Protein AF-A0A399T113-F1 (afdb_monomer)

Solvent-accessible surface area (backbone atoms only — not comparable to full-atom values): 7315 Å² total; per-residue (Å²): 137,87,85,80,87,68,76,65,66,60,56,54,55,59,52,56,54,55,53,51,52,53,52,52,53,50,51,52,51,51,55,52,51,53,55,57,65,68,67,67,71,67,80,81,78,79,70,79,93,58,89,72,72,74,49,76,44,76,41,69,42,23,48,83,44,9,24,76,74,97,53,60,67,34,86,90,54,90,61,58,30,55,40,25,66,64,7,63,61,56,50,52,31,59,77,72,64,32,49,74,47,81,64,29,21,46,82,49,54,84,72,35,76,85,54,77,74,92,106

Organism: NCBI:txid2301718

Sequence (119 aa):
MPRHPASRTSRRLASATRSRVRGAALAAAVTGLLLVATGCTSPEVVLPTGPAAPLRVVSLGDSYSTGTGPAEPLPGDPGVCGRTVASSVRVAAAAVGAELVDAACDGATTADLAAPVER

Radius of gyration: 32.55 Å; Cα contacts (8 Å, |Δi|>4): 117; chains: 1; bounding box: 47×78×77 Å

Mean predicted aligned error: 15.85 Å

Secondary structure (DSSP, 8-state):
-PPP-TTTHHHHHHHHHHHHHHHHHHHHHHHHHHHHHHHT--------SS-PPPPEEEE--SHHHH--SSPPBPTT--STT--BTT-HHHHHHHHTT-EEEE---TT--GGGGTS----

Foldseek 3Di:
DDDDPPPPVVVVVVVVVVVVVVVVVVVVVVVVVVVVVVPPPDPPPPDDPDDDDAAADEQEEAPLQLADDPAAADPPPPCQFNRHCHGPSNVVCVVRVHHYDYLHGHPDDPVCVVPPDRD

Structure (mmCIF, N/CA/C/O backbone):
data_AF-A0A399T113-F1
#
_entry.id   AF-A0A399T113-F1
#
loop_
_atom_site.group_PDB
_atom_site.id
_atom_site.type_symbol
_atom_site.label_atom_id
_atom_site.label_alt_id
_atom_site.label_comp_id
_atom_site.label_asym_id
_atom_site.label_entity_id
_atom_site.label_seq_id
_atom_site.pdbx_PDB_ins_code
_atom_site.Cartn_x
_atom_site.Cartn_y
_atom_site.Cartn_z
_atom_site.occupancy
_atom_site.B_iso_or_equiv
_atom_site.auth_seq_id
_atom_site.auth_comp_id
_atom_site.auth_asym_id
_atom_site.auth_atom_id
_atom_site.pdbx_PDB_model_num
ATOM 1 N N . MET A 1 1 ? -28.001 67.381 61.638 1.00 44.91 1 MET A N 1
ATOM 2 C CA . MET A 1 1 ? -27.777 65.958 61.287 1.00 44.91 1 MET A CA 1
ATOM 3 C C . MET A 1 1 ? -28.329 65.704 59.881 1.00 44.91 1 MET A C 1
ATOM 5 O O . MET A 1 1 ? -29.548 65.675 59.740 1.00 44.91 1 MET A O 1
ATOM 9 N N . PRO A 1 2 ? -27.491 65.617 58.832 1.00 48.62 2 PRO A N 1
ATOM 10 C CA . PRO A 1 2 ? -27.948 65.436 57.453 1.00 48.62 2 PRO A CA 1
ATOM 11 C C . PRO A 1 2 ? -28.141 63.944 57.120 1.00 48.62 2 PRO A C 1
ATOM 13 O O . PRO A 1 2 ? -27.346 63.103 57.532 1.00 48.62 2 PRO A O 1
ATOM 16 N N . ARG A 1 3 ? -29.194 63.593 56.369 1.00 53.16 3 ARG A N 1
ATOM 17 C CA . ARG A 1 3 ? -29.416 62.228 55.853 1.00 53.16 3 ARG A CA 1
ATOM 18 C C . ARG A 1 3 ? -28.860 62.121 54.429 1.00 53.16 3 ARG A C 1
ATOM 20 O O . ARG A 1 3 ? -29.345 62.797 53.527 1.00 53.16 3 ARG A O 1
ATOM 27 N N . HIS A 1 4 ? -27.852 61.270 54.229 1.00 53.25 4 HIS A N 1
ATOM 28 C CA . HIS A 1 4 ? -27.225 61.026 52.926 1.00 53.25 4 HIS A CA 1
ATOM 29 C C . HIS A 1 4 ? -28.112 60.183 51.975 1.00 53.25 4 HIS A C 1
ATOM 31 O O . HIS A 1 4 ? -28.604 59.127 52.379 1.00 53.25 4 HIS A O 1
ATOM 37 N N . PRO A 1 5 ? -28.247 60.558 50.683 1.00 54.56 5 PRO A N 1
ATOM 38 C CA . PRO A 1 5 ? -29.050 59.850 49.676 1.00 54.56 5 PRO A CA 1
ATOM 39 C C . PRO A 1 5 ? -28.294 58.719 48.937 1.00 54.56 5 PRO A C 1
ATOM 41 O O . PRO A 1 5 ? -28.578 58.425 47.778 1.00 54.56 5 PRO A O 1
ATOM 44 N N . ALA A 1 6 ? -27.329 58.049 49.574 1.00 53.91 6 ALA A N 1
ATOM 45 C CA . ALA A 1 6 ? -26.420 57.115 48.888 1.00 53.91 6 ALA A CA 1
ATOM 46 C C . ALA A 1 6 ? -26.991 55.695 48.635 1.00 53.91 6 ALA A C 1
ATOM 48 O O . ALA A 1 6 ? -26.388 54.891 47.924 1.00 53.91 6 ALA A O 1
ATOM 49 N N . SER A 1 7 ? -28.157 55.344 49.191 1.00 56.12 7 SER A N 1
ATOM 50 C CA . SER A 1 7 ? -28.589 53.934 49.292 1.00 56.12 7 SER A CA 1
ATOM 51 C C . SER A 1 7 ? -29.351 53.365 48.081 1.00 56.12 7 SER A C 1
ATOM 53 O O . SER A 1 7 ? -29.592 52.153 48.026 1.00 56.12 7 SER A O 1
ATOM 55 N N . ARG A 1 8 ? -29.751 54.200 47.109 1.00 55.12 8 ARG A N 1
ATOM 56 C CA . ARG A 1 8 ? -30.550 53.770 45.937 1.00 55.12 8 ARG A CA 1
ATOM 57 C C . ARG A 1 8 ? -29.704 53.406 44.713 1.00 55.12 8 ARG A C 1
ATOM 59 O O . ARG A 1 8 ? -30.078 52.494 43.979 1.00 55.12 8 ARG A O 1
ATOM 66 N N . THR A 1 9 ? -28.556 54.050 44.518 1.00 54.06 9 THR A N 1
ATOM 67 C CA . THR A 1 9 ? -27.676 53.827 43.354 1.00 54.06 9 THR A CA 1
ATOM 68 C C . THR A 1 9 ? -26.923 52.495 43.455 1.00 54.06 9 THR A C 1
ATOM 70 O O . THR A 1 9 ? -26.832 51.753 42.480 1.00 54.06 9 THR A O 1
ATOM 73 N N . SER A 1 10 ? -26.499 52.129 44.670 1.00 55.34 10 SER A N 1
ATOM 74 C CA . SER A 1 10 ? -25.808 50.864 44.972 1.00 55.34 10 SER A CA 1
ATOM 75 C C . SER A 1 10 ? -26.646 49.618 44.630 1.00 55.34 10 SER A C 1
ATOM 77 O O . SER A 1 10 ? -26.139 48.660 44.045 1.00 55.34 10 SER A O 1
ATOM 79 N N . ARG A 1 11 ? -27.959 49.642 44.904 1.00 54.19 11 ARG A N 1
ATOM 80 C CA . ARG A 1 11 ? -28.843 48.486 44.654 1.00 54.19 11 ARG A CA 1
ATOM 81 C C . ARG A 1 11 ? -29.088 48.224 43.167 1.00 54.19 11 ARG A C 1
ATOM 83 O O . ARG A 1 11 ? -29.227 47.069 42.772 1.00 54.19 11 ARG A O 1
ATOM 90 N N . ARG A 1 12 ? -29.115 49.273 42.335 1.00 54.22 12 ARG A N 1
ATOM 91 C CA . ARG A 1 12 ? -29.344 49.142 40.884 1.00 54.22 12 ARG A CA 1
ATOM 92 C C . ARG A 1 12 ? -28.160 48.478 40.183 1.00 54.22 12 ARG A C 1
ATOM 94 O O . ARG A 1 12 ? -28.371 47.563 39.390 1.00 54.22 12 ARG A O 1
ATOM 101 N N . LEU A 1 13 ? -26.935 48.855 40.542 1.00 54.28 13 LEU A N 1
ATOM 102 C CA . LEU A 1 13 ? -25.717 48.268 39.977 1.00 54.28 13 LEU A CA 1
ATOM 103 C C . LEU A 1 13 ? -25.593 46.777 40.323 1.00 54.28 13 LEU A C 1
ATOM 105 O O . LEU A 1 13 ? -25.395 45.964 39.427 1.00 54.28 13 LEU A O 1
ATOM 109 N N . ALA A 1 14 ? -25.840 46.392 41.580 1.00 53.97 14 ALA A N 1
ATOM 110 C CA . ALA A 1 14 ? -25.798 44.987 42.001 1.00 53.97 14 ALA A CA 1
ATOM 111 C C . ALA A 1 14 ? -26.842 44.097 41.291 1.00 53.97 14 ALA A C 1
ATOM 113 O O . ALA A 1 14 ? -26.591 42.914 41.046 1.00 53.97 14 ALA A O 1
ATOM 114 N N . SER A 1 15 ? -28.009 44.654 40.939 1.00 54.12 15 SER A N 1
ATOM 115 C CA . SER A 1 15 ? -29.060 43.933 40.203 1.00 54.12 15 SER A CA 1
ATOM 116 C C . SER A 1 15 ? -28.703 43.694 38.730 1.00 54.12 15 SER A C 1
ATOM 118 O O . SER A 1 15 ? -28.931 42.600 38.209 1.00 54.12 15 SER A O 1
ATOM 120 N N . ALA A 1 16 ? -28.061 44.672 38.082 1.00 54.75 16 ALA A N 1
ATOM 121 C CA . ALA A 1 16 ? -27.647 44.579 36.685 1.00 54.75 16 ALA A CA 1
ATOM 122 C C . ALA A 1 16 ? -26.536 43.536 36.488 1.00 54.75 16 ALA A C 1
ATOM 124 O O . ALA A 1 16 ? -26.568 42.769 35.526 1.00 54.75 16 ALA A O 1
ATOM 125 N N . THR A 1 17 ? -25.592 43.440 37.428 1.00 57.62 17 THR A N 1
ATOM 126 C CA . THR A 1 17 ? -24.501 42.455 37.373 1.00 57.62 17 THR A CA 1
ATOM 127 C C . THR A 1 17 ? -25.017 41.025 37.546 1.00 57.62 17 THR A C 1
ATOM 129 O O . THR A 1 17 ? -24.629 40.138 36.790 1.00 57.62 17 THR A O 1
ATOM 132 N N . ARG A 1 18 ? -25.965 40.791 38.468 1.00 58.44 18 ARG A N 1
ATOM 133 C CA . ARG A 1 18 ? -26.591 39.464 38.655 1.00 58.44 18 ARG A CA 1
ATOM 134 C C . ARG A 1 18 ? -27.390 39.011 37.432 1.00 58.44 18 ARG A C 1
ATOM 136 O O . ARG A 1 18 ? -27.379 37.826 37.112 1.00 58.44 18 ARG A O 1
ATOM 143 N N . SER A 1 19 ? -28.051 39.937 36.736 1.00 60.28 19 SER A N 1
ATOM 144 C CA . SER A 1 19 ? -28.794 39.635 35.505 1.00 60.28 19 SER A CA 1
ATOM 145 C C . SER A 1 19 ? -27.873 39.225 34.352 1.00 60.28 19 SER A C 1
ATOM 147 O O . SER A 1 19 ? -28.196 38.300 33.612 1.00 60.28 19 SER A O 1
ATOM 149 N N . ARG A 1 20 ? -26.709 39.875 34.218 1.00 61.34 20 ARG A N 1
ATOM 150 C CA . ARG A 1 20 ? -25.715 39.557 33.177 1.00 61.34 20 ARG A CA 1
ATOM 151 C C . ARG A 1 20 ? -25.044 38.202 33.407 1.00 61.34 20 ARG A C 1
ATOM 153 O O . ARG A 1 20 ? -24.879 37.444 32.459 1.00 61.34 20 ARG A O 1
ATOM 160 N N . VAL A 1 21 ? -24.735 37.864 34.662 1.00 63.06 21 VAL A N 1
ATOM 161 C CA . VAL A 1 21 ? -24.149 36.560 35.029 1.00 63.06 21 VAL A CA 1
ATOM 162 C C . VAL A 1 21 ? -25.132 35.411 34.779 1.00 63.06 21 VAL A C 1
ATOM 164 O O . VAL A 1 21 ? -24.738 34.373 34.257 1.00 63.06 21 VAL A O 1
ATOM 167 N N . ARG A 1 22 ? -26.425 35.603 35.075 1.00 66.62 22 ARG A N 1
ATOM 168 C CA . ARG A 1 22 ? -27.470 34.606 34.772 1.00 66.62 22 ARG A CA 1
ATOM 169 C C . ARG A 1 22 ? -27.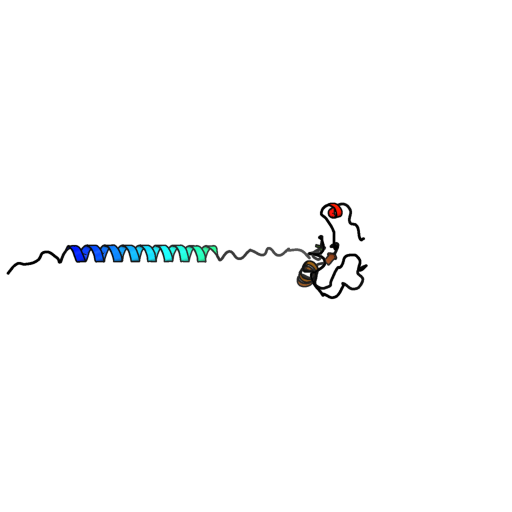669 34.402 33.268 1.00 66.62 22 ARG A C 1
ATOM 171 O O . ARG A 1 22 ? -27.821 33.265 32.838 1.00 66.62 22 ARG A O 1
ATOM 178 N N . GLY A 1 23 ? -27.624 35.479 32.480 1.00 63.44 23 GLY A N 1
ATOM 179 C CA . GLY A 1 23 ? -27.697 35.400 31.018 1.00 63.44 23 GLY A CA 1
ATOM 180 C C . GLY A 1 23 ? -26.505 34.659 30.405 1.00 63.44 23 GLY A C 1
ATOM 181 O O . GLY A 1 23 ? -26.696 33.791 29.560 1.00 63.44 23 GLY A O 1
ATOM 182 N N . ALA A 1 24 ? -25.289 34.935 30.885 1.00 70.19 24 ALA A N 1
ATOM 183 C CA . ALA A 1 24 ? -24.081 34.242 30.437 1.00 70.19 24 ALA A CA 1
ATOM 184 C C . ALA A 1 24 ? -24.084 32.748 30.810 1.00 70.19 24 ALA A C 1
ATOM 186 O O . ALA A 1 24 ? -23.712 31.913 29.991 1.00 70.19 24 ALA A O 1
ATOM 187 N N . ALA A 1 25 ? -24.556 32.401 32.013 1.00 72.06 25 ALA A N 1
ATOM 188 C CA . ALA A 1 25 ? -24.673 31.009 32.448 1.00 72.06 25 ALA A CA 1
ATOM 189 C C . ALA A 1 25 ? -25.696 30.215 31.615 1.00 72.06 25 ALA A C 1
ATOM 191 O O . ALA A 1 25 ? -25.433 29.073 31.247 1.00 72.06 25 ALA A O 1
ATOM 192 N N . LEU A 1 26 ? -26.836 30.827 31.274 1.00 77.06 26 LEU A N 1
ATOM 193 C CA . LEU A 1 26 ? -27.839 30.212 30.397 1.00 77.06 26 LEU A CA 1
ATOM 194 C C . LEU A 1 26 ? -27.310 30.025 28.972 1.00 77.06 26 LEU A C 1
ATOM 196 O O . LEU A 1 26 ? -27.480 28.952 28.403 1.00 77.06 26 LEU A O 1
ATOM 200 N N . ALA A 1 27 ? -26.625 31.028 28.417 1.00 75.75 27 ALA A N 1
ATOM 201 C CA . ALA A 1 27 ? -26.009 30.916 27.096 1.00 75.75 27 ALA A CA 1
ATOM 202 C C . ALA A 1 27 ? -24.953 29.798 27.056 1.00 75.75 27 ALA A C 1
ATOM 204 O O . ALA A 1 27 ? -24.959 28.984 26.138 1.00 75.75 27 ALA A O 1
ATOM 205 N N . ALA A 1 28 ? -24.099 29.699 28.081 1.00 79.12 28 ALA A N 1
ATOM 206 C CA . ALA A 1 28 ? -23.106 28.631 28.186 1.00 79.12 28 ALA A CA 1
ATOM 207 C C . ALA A 1 28 ? -23.749 27.236 28.289 1.00 79.12 28 ALA A C 1
ATOM 209 O O . ALA A 1 28 ? -23.286 26.300 27.639 1.00 79.12 28 ALA A O 1
ATOM 210 N N . ALA A 1 29 ? -24.837 27.097 29.055 1.00 82.00 29 ALA A N 1
ATOM 211 C CA . ALA A 1 29 ? -25.564 25.835 29.181 1.00 82.00 29 ALA A CA 1
ATOM 212 C C . ALA A 1 29 ? -26.222 25.404 27.859 1.00 82.00 29 ALA A C 1
ATOM 214 O O . ALA A 1 29 ? -26.146 24.234 27.490 1.00 82.00 29 ALA A O 1
ATOM 215 N N . VAL A 1 30 ? -26.820 26.346 27.122 1.00 82.88 30 VAL A N 1
ATOM 216 C CA . VAL A 1 30 ? -27.434 26.076 25.812 1.00 82.88 30 VAL A CA 1
ATOM 217 C C . VAL A 1 30 ? -26.376 25.651 24.794 1.00 82.88 30 VAL A C 1
ATOM 219 O O . VAL A 1 30 ? -26.550 24.629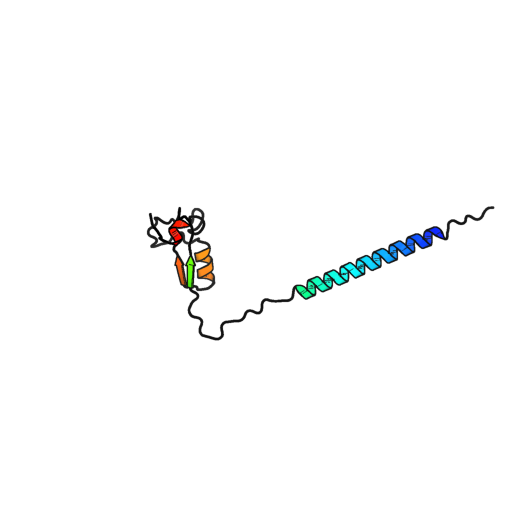 24.136 1.00 82.88 30 VAL A O 1
ATOM 222 N N . THR A 1 31 ? -25.249 26.363 24.709 1.00 80.88 31 THR A N 1
ATOM 223 C CA . THR A 1 31 ? -24.146 25.995 23.805 1.00 80.88 31 THR A CA 1
ATOM 224 C C . THR A 1 31 ? -23.549 24.632 24.160 1.00 80.88 31 THR A C 1
ATOM 226 O O . THR A 1 31 ? -23.293 23.828 23.267 1.00 80.88 31 THR A O 1
ATOM 229 N N . GLY A 1 32 ? -23.374 24.337 25.453 1.00 80.44 32 GLY A N 1
ATOM 230 C CA . GLY A 1 32 ? -22.914 23.024 25.913 1.00 80.44 32 GLY A CA 1
ATOM 231 C C . GLY A 1 32 ? -23.867 21.894 25.516 1.00 80.44 32 GLY A C 1
ATOM 232 O O . GLY A 1 32 ? -23.421 20.860 25.026 1.00 80.44 32 GLY A O 1
ATOM 233 N N . LEU A 1 33 ? -25.179 22.107 25.651 1.00 81.12 33 LEU A N 1
ATOM 234 C CA . LEU A 1 33 ? -26.191 21.121 25.266 1.00 81.12 33 LEU A CA 1
ATOM 235 C C . LEU A 1 33 ? -26.225 20.884 23.747 1.00 81.12 33 LEU A C 1
ATOM 237 O O . LEU A 1 33 ? -26.334 19.740 23.311 1.00 81.12 33 LEU A O 1
ATOM 241 N N . LEU A 1 34 ? -26.084 21.945 22.945 1.00 80.19 34 LEU A N 1
ATOM 242 C CA . LEU A 1 34 ? -25.994 21.850 21.483 1.00 80.19 34 LEU A CA 1
ATOM 243 C C . LEU A 1 34 ? -24.758 21.060 21.031 1.00 80.19 34 LEU A C 1
ATOM 245 O O . LEU A 1 34 ? -24.885 20.201 20.163 1.00 80.19 34 LEU A O 1
ATOM 249 N N . LEU A 1 35 ? -23.595 21.289 21.651 1.00 79.88 35 LEU A N 1
ATOM 250 C CA . LEU A 1 35 ? -22.362 20.554 21.341 1.00 79.88 35 LEU A CA 1
ATOM 251 C C . LEU A 1 35 ? -22.488 19.055 21.648 1.00 79.88 35 LEU A C 1
ATOM 253 O O . LEU A 1 35 ? -22.070 18.229 20.836 1.00 79.88 35 LEU A O 1
ATOM 257 N N . VAL A 1 36 ? -23.108 18.700 22.781 1.00 79.00 36 VAL A N 1
ATOM 258 C CA . VAL A 1 36 ? -23.377 17.296 23.139 1.00 79.00 36 VAL A CA 1
ATOM 259 C C . VAL A 1 36 ? -24.345 16.653 22.142 1.00 79.00 36 VAL A C 1
ATOM 261 O O . VAL A 1 36 ? -24.090 15.543 21.684 1.00 79.00 36 VAL A O 1
ATOM 264 N N . ALA A 1 37 ? -25.409 17.356 21.744 1.00 73.44 37 ALA A N 1
ATOM 265 C CA . ALA A 1 37 ? -26.386 16.836 20.786 1.00 73.44 37 ALA A CA 1
ATOM 266 C C . ALA A 1 37 ? -25.778 16.578 19.394 1.00 73.44 37 ALA A C 1
ATOM 268 O O . ALA A 1 37 ? -26.110 15.583 18.754 1.00 73.44 37 ALA A O 1
ATOM 269 N N . THR A 1 38 ? -24.853 17.428 18.936 1.00 72.88 38 THR A N 1
ATOM 270 C CA . THR A 1 38 ? -24.166 17.237 17.645 1.00 72.88 38 THR A CA 1
ATOM 271 C C . THR A 1 38 ? -23.063 16.176 17.675 1.00 72.88 38 THR A C 1
ATOM 273 O O . THR A 1 38 ? -22.656 15.701 16.620 1.00 72.88 38 THR A O 1
ATOM 276 N N . GLY A 1 39 ? -22.578 15.781 18.857 1.00 65.44 39 GLY A N 1
ATOM 277 C CA . GLY A 1 39 ? -21.498 14.797 19.009 1.00 65.44 39 GLY A CA 1
ATOM 278 C C . GLY A 1 39 ? -21.942 13.331 18.953 1.00 65.44 39 GLY A C 1
ATOM 279 O O . GLY A 1 39 ? -21.098 12.448 18.836 1.00 65.44 39 GLY A O 1
ATOM 280 N N . CYS A 1 40 ? -23.247 13.049 19.024 1.00 67.69 40 CYS A N 1
ATOM 281 C CA . CYS A 1 40 ? -23.776 11.680 19.072 1.00 67.69 40 CYS A CA 1
ATOM 282 C C . CYS A 1 40 ? -24.072 11.054 17.699 1.00 67.69 40 CYS A C 1
ATOM 284 O O . CYS A 1 40 ? -24.635 9.962 17.650 1.00 67.69 40 CYS A O 1
ATOM 286 N N . THR A 1 41 ? -23.689 11.688 16.587 1.00 69.81 41 THR A N 1
ATOM 287 C CA . THR A 1 41 ? -23.744 11.035 15.270 1.00 69.81 41 THR A CA 1
ATOM 288 C C . THR A 1 41 ? -22.606 10.022 15.153 1.00 69.81 41 THR A C 1
ATOM 290 O O . THR A 1 41 ? -21.542 10.300 14.604 1.00 69.81 41 THR A O 1
ATOM 293 N N . SER A 1 42 ? -22.808 8.826 15.707 1.00 68.94 42 SER A N 1
ATOM 294 C CA . SER A 1 42 ? -21.970 7.678 15.366 1.00 68.94 42 SER A CA 1
ATOM 295 C C . SER A 1 42 ? -22.049 7.480 13.849 1.00 68.94 42 SER A C 1
ATOM 297 O O . SER A 1 42 ? -23.161 7.492 13.320 1.00 68.94 42 SER A O 1
ATOM 299 N N . PRO A 1 43 ? -20.925 7.342 13.124 1.00 73.12 43 PRO A N 1
ATOM 300 C CA . PRO A 1 43 ? -20.998 6.981 11.718 1.00 73.12 43 PRO A CA 1
ATOM 301 C C . PRO A 1 43 ? -21.759 5.659 11.624 1.00 73.12 43 PRO A C 1
ATOM 303 O O . PRO A 1 43 ? -21.380 4.675 12.262 1.00 73.12 43 PRO A O 1
ATOM 306 N N . GLU A 1 44 ? -22.862 5.649 10.881 1.00 73.19 44 GLU A N 1
ATOM 307 C CA . GLU A 1 44 ? -23.565 4.411 10.589 1.00 73.19 44 GLU A CA 1
ATOM 308 C C . GLU A 1 44 ? -22.649 3.566 9.706 1.00 73.19 44 GLU A C 1
ATOM 310 O O . GLU A 1 44 ? -22.414 3.868 8.534 1.00 73.19 44 GLU A O 1
ATOM 315 N N . VAL A 1 45 ? -22.047 2.541 10.310 1.00 73.12 45 VAL A N 1
ATOM 316 C CA . VAL A 1 45 ? -21.199 1.589 9.600 1.00 73.12 45 VAL A CA 1
ATOM 317 C C . VAL A 1 45 ? -22.129 0.688 8.796 1.00 73.12 45 VAL A C 1
ATOM 319 O O . VAL A 1 45 ? -22.630 -0.317 9.298 1.00 73.12 45 VAL A O 1
ATOM 322 N N . VAL A 1 46 ? -22.385 1.065 7.544 1.00 78.44 46 VAL A N 1
ATOM 323 C CA . VAL A 1 46 ? -23.067 0.199 6.579 1.00 78.44 46 VAL A CA 1
ATOM 324 C C . VAL A 1 46 ? -22.133 -0.969 6.276 1.00 78.44 46 VAL A C 1
ATOM 326 O O . VAL A 1 46 ? -21.183 -0.847 5.502 1.00 78.44 46 VAL A O 1
ATOM 329 N N . LEU A 1 47 ? -22.375 -2.102 6.933 1.00 69.62 47 LEU A N 1
ATOM 330 C CA . LEU A 1 47 ? -21.658 -3.339 6.656 1.00 69.62 47 LEU A CA 1
ATOM 331 C C . LEU A 1 47 ? -22.109 -3.885 5.291 1.00 69.62 47 LEU A C 1
ATOM 333 O O . LEU A 1 47 ? -23.315 -3.950 5.033 1.00 69.62 47 LEU A O 1
ATOM 337 N N . PRO A 1 48 ? -21.178 -4.295 4.413 1.00 69.31 48 PRO A N 1
ATOM 338 C CA . PRO A 1 48 ? -21.528 -4.945 3.156 1.00 69.31 48 PRO A CA 1
ATOM 339 C C . PRO A 1 48 ? -22.407 -6.179 3.414 1.00 69.31 48 PRO A C 1
ATOM 341 O O . PRO A 1 48 ? -22.062 -7.034 4.224 1.00 69.31 48 PRO A O 1
ATOM 344 N N . THR A 1 49 ? -23.541 -6.286 2.720 1.00 69.31 49 THR A N 1
ATOM 345 C CA . THR A 1 49 ? -24.546 -7.353 2.909 1.00 69.31 49 THR A CA 1
ATOM 346 C C . THR A 1 49 ? -24.275 -8.628 2.097 1.00 69.31 49 THR A C 1
ATOM 348 O O . THR A 1 49 ? -25.095 -9.544 2.096 1.00 69.31 49 THR A O 1
ATOM 351 N N . GLY A 1 50 ? -23.132 -8.715 1.411 1.00 68.38 50 GLY A N 1
ATOM 352 C CA . GLY A 1 50 ? -22.694 -9.900 0.665 1.00 68.38 50 GLY A CA 1
ATOM 353 C C . GLY A 1 50 ? -21.382 -10.473 1.209 1.00 68.38 50 GLY A C 1
ATOM 354 O O . GLY A 1 50 ? -20.706 -9.795 1.984 1.00 68.38 50 GLY A O 1
ATOM 355 N N . PRO A 1 51 ? -20.983 -11.696 0.803 1.00 60.19 51 PRO A N 1
ATOM 356 C CA . PRO A 1 51 ? -19.633 -12.187 1.059 1.00 60.19 51 PRO A CA 1
ATOM 357 C C . PRO A 1 51 ? -18.649 -11.213 0.408 1.00 60.19 51 PRO A C 1
ATOM 359 O O . PRO A 1 51 ? -18.527 -11.155 -0.816 1.00 60.19 51 PRO A O 1
ATOM 362 N N . ALA A 1 52 ? -18.013 -10.380 1.228 1.00 67.44 52 ALA A N 1
ATOM 363 C CA . ALA A 1 52 ? -17.048 -9.415 0.745 1.00 67.44 52 ALA A CA 1
ATOM 364 C C . ALA A 1 52 ? -15.870 -10.196 0.160 1.00 67.44 52 ALA A C 1
ATOM 366 O O . ALA A 1 52 ? -15.252 -11.008 0.851 1.00 67.44 52 ALA A O 1
ATOM 367 N N . ALA A 1 53 ? -15.566 -9.960 -1.118 1.00 74.31 53 ALA A N 1
ATOM 368 C CA . ALA A 1 53 ? -14.252 -10.309 -1.633 1.00 74.31 53 ALA A CA 1
ATOM 369 C C . ALA A 1 53 ? -13.194 -9.698 -0.692 1.00 74.31 53 ALA A C 1
ATOM 371 O O . ALA A 1 53 ? -13.440 -8.609 -0.154 1.00 74.31 53 ALA A O 1
ATOM 372 N N . PRO A 1 54 ? -12.055 -10.376 -0.457 1.00 81.69 54 PRO A N 1
ATOM 373 C CA . PRO A 1 54 ? -11.014 -9.829 0.401 1.00 81.69 54 PRO A CA 1
ATOM 374 C C . PRO A 1 54 ? -10.655 -8.421 -0.076 1.00 81.69 54 PRO A C 1
ATOM 376 O O . PRO A 1 54 ? -10.525 -8.175 -1.278 1.00 81.69 54 PRO A O 1
ATOM 379 N N . LEU A 1 55 ? -10.559 -7.483 0.867 1.00 90.31 55 LEU A N 1
ATOM 380 C CA . LEU A 1 55 ? -10.185 -6.108 0.561 1.00 90.31 55 LEU A CA 1
ATOM 381 C C . LEU A 1 55 ? -8.810 -6.123 -0.110 1.00 90.31 55 LEU A C 1
ATOM 383 O O . LEU A 1 55 ? -7.882 -6.723 0.422 1.00 90.31 55 LEU A O 1
ATOM 387 N N . ARG A 1 56 ? -8.675 -5.472 -1.265 1.00 94.50 56 ARG A N 1
ATOM 3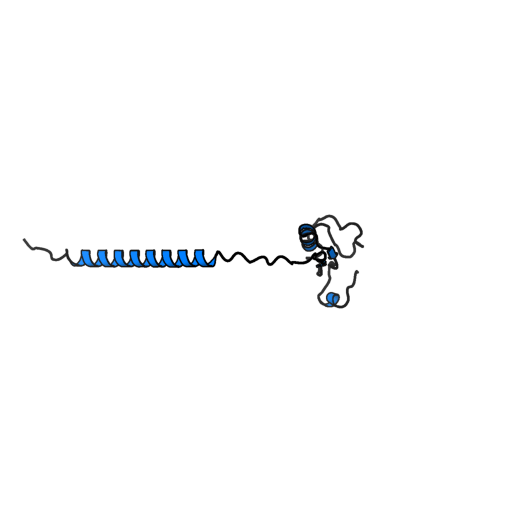88 C CA . ARG A 1 56 ? -7.409 -5.395 -2.003 1.00 94.50 56 ARG A CA 1
ATOM 389 C C . ARG A 1 56 ? -6.823 -4.000 -1.847 1.00 94.50 56 ARG A C 1
ATOM 391 O O . ARG A 1 56 ? -7.507 -3.015 -2.118 1.00 94.50 56 ARG A O 1
ATOM 398 N N . VAL A 1 57 ? -5.572 -3.923 -1.414 1.00 95.38 57 VAL A N 1
ATOM 399 C CA . VAL A 1 57 ? -4.841 -2.677 -1.164 1.00 95.38 57 VAL A CA 1
ATOM 400 C C . VAL A 1 57 ? -3.597 -2.657 -2.038 1.00 95.38 57 VAL A C 1
ATOM 402 O O . VAL A 1 57 ? -2.868 -3.644 -2.111 1.00 95.38 57 VAL A O 1
ATOM 405 N N . VAL A 1 58 ? -3.346 -1.522 -2.687 1.00 94.88 58 VAL A N 1
ATOM 406 C CA . VAL A 1 58 ? -2.108 -1.276 -3.430 1.00 94.88 58 VAL A CA 1
ATOM 407 C C . VAL A 1 58 ? -1.332 -0.181 -2.709 1.00 94.88 58 VAL A C 1
ATOM 409 O O . VAL A 1 58 ? -1.845 0.924 -2.539 1.00 94.88 58 VAL A O 1
ATOM 412 N N . SER A 1 59 ? -0.116 -0.496 -2.272 1.00 94.44 59 SER A N 1
ATOM 413 C CA . SER A 1 59 ? 0.830 0.481 -1.731 1.00 94.44 59 SER A CA 1
ATOM 414 C C . SER A 1 59 ? 1.656 1.059 -2.876 1.00 94.44 59 SER A C 1
ATOM 416 O O . SER A 1 59 ? 2.267 0.307 -3.635 1.00 94.44 59 SER A O 1
ATOM 418 N N . LEU A 1 60 ? 1.664 2.383 -3.002 1.00 93.88 60 LEU A N 1
ATOM 419 C CA . LEU A 1 60 ? 2.482 3.142 -3.946 1.00 93.88 60 LEU A CA 1
ATOM 420 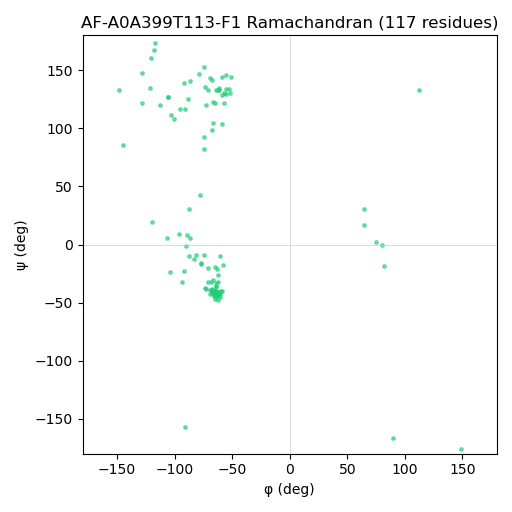C C . LEU A 1 60 ? 3.212 4.226 -3.167 1.00 93.88 60 LEU A C 1
ATOM 422 O O . LEU A 1 60 ? 2.651 4.789 -2.227 1.00 93.88 60 LEU A O 1
ATOM 426 N N . GLY A 1 61 ? 4.417 4.569 -3.603 1.00 93.25 61 GLY A N 1
ATOM 427 C CA . GLY A 1 61 ? 5.140 5.702 -3.050 1.00 93.25 61 GLY A CA 1
ATOM 428 C C . GLY A 1 61 ? 6.643 5.513 -3.068 1.00 93.25 61 GLY A C 1
ATOM 429 O O . GLY A 1 61 ? 7.162 4.527 -3.590 1.00 93.25 61 GLY A O 1
ATOM 430 N N . ASP A 1 62 ? 7.307 6.500 -2.487 1.00 93.12 62 ASP A N 1
ATOM 431 C CA . ASP A 1 62 ? 8.752 6.578 -2.343 1.00 93.12 62 ASP A CA 1
ATOM 432 C C . ASP A 1 62 ? 9.224 5.946 -1.018 1.00 93.12 62 ASP A C 1
ATOM 434 O O . ASP A 1 62 ? 8.514 5.152 -0.388 1.00 93.12 62 ASP A O 1
ATOM 438 N N . SER A 1 63 ? 10.406 6.355 -0.554 1.00 91.56 63 SER A N 1
ATOM 439 C CA . SER A 1 63 ? 11.025 5.886 0.688 1.00 91.56 63 SER A CA 1
ATOM 440 C C . SER A 1 63 ? 10.204 6.107 1.959 1.00 91.56 63 SER A C 1
ATOM 442 O O . SER A 1 63 ? 10.455 5.486 2.989 1.00 91.56 63 SER A O 1
ATOM 444 N N . TYR A 1 64 ? 9.205 6.991 1.937 1.00 92.56 64 TYR A N 1
ATOM 445 C CA . TYR A 1 64 ? 8.292 7.146 3.073 1.00 92.56 64 TYR A CA 1
ATOM 446 C C . TYR A 1 64 ? 7.246 6.025 3.150 1.00 92.56 64 TYR A C 1
ATOM 448 O O . TYR A 1 64 ? 6.619 5.844 4.195 1.00 92.56 64 TYR A O 1
ATOM 456 N N . SER A 1 65 ? 7.062 5.265 2.068 1.00 93.69 65 SER A N 1
ATOM 457 C CA . SER A 1 65 ? 6.050 4.205 1.951 1.00 93.69 65 SER A CA 1
ATOM 458 C C . SER A 1 65 ? 6.635 2.794 2.067 1.00 93.69 65 SER A C 1
ATOM 460 O O . SER A 1 65 ? 5.936 1.869 2.480 1.00 93.69 65 SER A O 1
ATOM 462 N N . THR A 1 66 ? 7.923 2.622 1.771 1.00 92.75 66 THR A N 1
ATOM 463 C CA . THR A 1 66 ? 8.676 1.356 1.901 1.00 92.75 66 THR A CA 1
ATOM 464 C C . THR A 1 66 ? 8.934 0.975 3.365 1.00 92.75 66 THR A C 1
ATOM 466 O O . THR A 1 66 ? 9.101 -0.201 3.701 1.00 92.75 66 THR A O 1
ATOM 469 N N . GLY A 1 67 ? 8.843 1.963 4.258 1.00 88.12 67 GLY A N 1
ATOM 470 C CA . GLY A 1 67 ? 8.981 1.842 5.703 1.00 88.12 67 GLY A CA 1
ATOM 471 C C . GLY A 1 67 ? 10.245 2.540 6.191 1.00 88.12 67 GLY A C 1
ATOM 472 O O . GLY A 1 67 ? 11.321 2.404 5.625 1.00 88.12 67 GLY A O 1
ATOM 473 N N . THR A 1 68 ? 10.106 3.338 7.245 1.00 66.75 68 THR A N 1
ATOM 474 C CA . THR A 1 68 ? 11.174 4.228 7.709 1.00 66.75 68 THR A CA 1
ATOM 475 C C . THR A 1 68 ? 12.051 3.575 8.772 1.00 66.75 68 THR A C 1
ATOM 477 O O . THR A 1 68 ? 11.536 3.019 9.744 1.00 66.75 68 THR A O 1
ATOM 480 N N . GLY A 1 69 ? 13.364 3.787 8.681 1.00 69.50 69 GLY A N 1
ATOM 481 C CA . GLY A 1 69 ? 14.310 3.483 9.759 1.00 69.50 69 GLY A CA 1
ATOM 482 C C . GLY A 1 69 ? 14.888 2.063 9.709 1.00 69.50 69 GLY A C 1
ATOM 483 O O . GLY A 1 69 ? 14.781 1.393 8.688 1.00 69.50 69 GLY A O 1
ATOM 484 N N . PRO A 1 70 ? 15.540 1.598 10.792 1.00 71.25 70 PRO A N 1
ATOM 485 C CA . PRO A 1 70 ? 16.273 0.327 10.828 1.00 71.25 70 PRO A CA 1
ATOM 486 C C . PRO A 1 70 ? 15.343 -0.891 10.983 1.00 71.25 70 PRO A C 1
ATOM 488 O O . PRO A 1 70 ? 15.599 -1.779 11.794 1.00 71.25 70 PRO A O 1
ATOM 491 N N . ALA A 1 71 ? 14.228 -0.911 10.258 1.00 84.44 71 ALA A N 1
ATOM 492 C CA . ALA A 1 71 ? 13.324 -2.049 10.236 1.00 84.44 71 ALA A CA 1
ATOM 493 C C . ALA A 1 71 ? 13.916 -3.197 9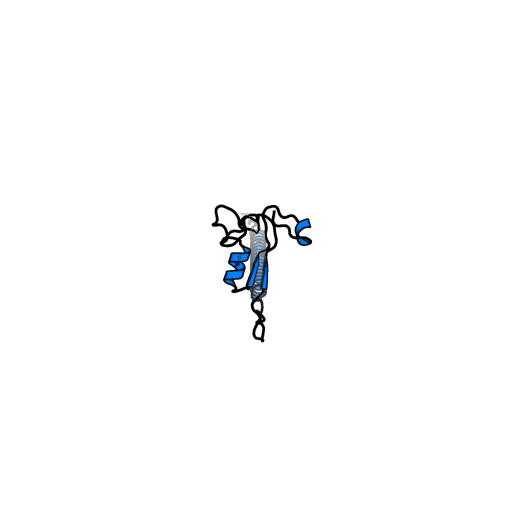.410 1.00 84.44 71 ALA A C 1
ATOM 495 O O . ALA A 1 71 ? 14.706 -2.978 8.491 1.00 84.44 71 ALA A O 1
ATOM 496 N N . GLU A 1 72 ? 13.520 -4.428 9.734 1.00 91.44 72 GLU A N 1
ATOM 497 C CA . GLU A 1 72 ? 13.954 -5.587 8.961 1.00 91.44 72 GLU A CA 1
ATOM 498 C C . GLU A 1 72 ? 13.472 -5.477 7.503 1.00 91.44 72 GLU A C 1
ATOM 500 O O . GLU A 1 72 ? 12.289 -5.183 7.264 1.00 91.44 72 GLU A O 1
ATOM 505 N N . PRO A 1 73 ? 14.361 -5.727 6.524 1.00 90.81 73 PRO A N 1
ATOM 506 C CA . PRO A 1 73 ? 13.975 -5.829 5.126 1.00 90.81 73 PRO A CA 1
ATOM 507 C C . PRO A 1 73 ? 12.883 -6.876 4.927 1.00 90.81 73 PRO A C 1
ATOM 509 O O . PRO A 1 73 ? 12.853 -7.908 5.601 1.00 90.81 73 PRO A O 1
ATOM 512 N N . LEU A 1 74 ? 11.984 -6.619 3.983 1.00 91.19 74 LEU A N 1
ATOM 513 C CA . LEU A 1 74 ? 10.910 -7.540 3.658 1.00 91.19 74 LEU A CA 1
ATOM 514 C C . LEU A 1 74 ? 11.490 -8.829 3.038 1.00 91.19 74 LEU A C 1
ATOM 516 O O . LEU A 1 74 ? 12.165 -8.765 2.008 1.00 91.19 74 LEU A O 1
ATOM 520 N N . PRO A 1 75 ? 11.221 -10.018 3.610 1.00 88.81 75 PRO A N 1
ATOM 521 C CA . PRO A 1 75 ? 11.713 -11.267 3.043 1.00 88.81 75 PRO A CA 1
ATOM 522 C C . PRO A 1 75 ? 11.153 -11.520 1.640 1.00 88.81 75 PRO A C 1
ATOM 524 O O . PRO A 1 75 ? 9.947 -11.423 1.420 1.00 88.81 75 PRO A O 1
ATOM 527 N N . GLY A 1 76 ? 12.029 -11.889 0.703 1.00 84.25 76 GLY A N 1
ATOM 528 C CA . GLY A 1 76 ? 11.652 -12.144 -0.691 1.00 84.25 76 GLY A CA 1
ATOM 529 C C . GLY A 1 76 ? 11.488 -10.884 -1.545 1.00 84.25 76 GLY A C 1
ATOM 530 O O . GLY A 1 76 ? 11.216 -11.010 -2.736 1.00 84.25 76 GLY A O 1
ATOM 531 N N . ASP A 1 77 ? 11.684 -9.695 -0.970 1.00 81.69 77 ASP A N 1
ATOM 532 C CA . ASP A 1 77 ? 11.832 -8.471 -1.748 1.00 81.69 77 ASP A CA 1
ATOM 533 C C . ASP A 1 77 ? 13.144 -8.507 -2.547 1.00 81.69 77 ASP A C 1
ATOM 535 O O . ASP A 1 77 ? 14.160 -8.967 -2.011 1.00 81.69 77 ASP A O 1
ATOM 539 N N . PRO A 1 78 ? 13.179 -8.007 -3.797 1.00 71.38 78 PRO A N 1
ATOM 540 C CA . PRO A 1 78 ? 14.427 -7.878 -4.548 1.00 71.38 78 PRO A CA 1
ATOM 541 C C . PRO A 1 78 ? 15.454 -6.959 -3.858 1.00 71.38 78 PRO A C 1
ATOM 543 O O . PRO A 1 78 ? 16.610 -6.917 -4.274 1.00 71.38 78 PRO A O 1
ATOM 546 N N . GLY A 1 79 ? 15.066 -6.232 -2.803 1.00 73.25 79 GLY A N 1
ATOM 547 C CA . GLY A 1 79 ? 15.951 -5.470 -1.919 1.00 73.25 79 GLY A CA 1
ATOM 548 C C . GLY A 1 79 ? 16.339 -4.103 -2.477 1.00 73.25 79 GLY A C 1
ATOM 549 O O . GLY A 1 79 ? 16.722 -3.221 -1.716 1.00 73.25 79 GLY A O 1
ATOM 550 N N . VAL A 1 80 ? 16.174 -3.902 -3.785 1.00 84.06 80 VAL A N 1
ATOM 551 C CA . VAL A 1 80 ? 16.436 -2.638 -4.488 1.00 84.06 80 VAL A CA 1
ATOM 552 C C . VAL A 1 80 ? 15.483 -1.516 -4.077 1.00 84.06 80 VAL A C 1
ATOM 554 O O . VAL A 1 80 ? 15.867 -0.355 -4.034 1.00 84.06 80 VAL A O 1
ATOM 557 N N . CYS A 1 81 ? 14.253 -1.865 -3.697 1.00 89.38 81 CYS A N 1
ATOM 558 C CA . CYS A 1 81 ? 13.225 -0.894 -3.340 1.00 89.38 81 CYS A CA 1
ATOM 559 C C . CYS A 1 81 ? 13.200 -0.519 -1.856 1.00 89.38 81 CYS A C 1
ATOM 561 O O . CYS A 1 81 ? 12.345 0.269 -1.472 1.00 89.38 81 CYS A O 1
ATOM 563 N N . GLY A 1 82 ? 14.069 -1.093 -1.016 1.00 90.31 82 GLY A N 1
ATOM 564 C CA . GLY A 1 82 ? 14.134 -0.752 0.412 1.00 90.31 82 GLY A CA 1
ATOM 565 C C . GLY A 1 82 ? 12.882 -1.113 1.222 1.00 90.31 82 GLY A C 1
ATOM 566 O O . GLY A 1 82 ? 12.696 -0.614 2.329 1.00 90.31 82 GLY A O 1
ATOM 567 N N . ARG A 1 83 ? 12.003 -1.982 0.701 1.00 92.75 83 ARG A N 1
ATOM 568 C CA . ARG A 1 83 ? 10.763 -2.386 1.381 1.00 92.75 83 ARG A CA 1
ATOM 569 C C . ARG A 1 83 ? 11.080 -3.134 2.677 1.00 92.75 83 ARG A C 1
ATOM 571 O O . ARG A 1 83 ? 11.883 -4.067 2.704 1.00 92.75 83 ARG A O 1
ATOM 578 N N . THR A 1 84 ? 10.401 -2.753 3.755 1.00 93.38 84 THR A N 1
ATOM 579 C CA . THR A 1 84 ? 10.567 -3.340 5.092 1.00 93.38 84 THR A CA 1
ATOM 580 C C . THR A 1 84 ? 9.263 -3.936 5.607 1.00 93.38 84 THR A C 1
ATOM 582 O O . THR A 1 84 ? 8.158 -3.586 5.175 1.00 93.38 84 THR A O 1
ATOM 585 N N . VAL A 1 85 ? 9.370 -4.824 6.597 1.00 93.44 85 VAL A N 1
ATOM 586 C CA . VAL A 1 85 ? 8.194 -5.396 7.278 1.00 93.44 85 VAL A CA 1
ATOM 587 C C . VAL A 1 85 ? 7.382 -4.347 8.049 1.00 93.44 85 VAL A C 1
ATOM 589 O O . VAL A 1 85 ? 6.211 -4.579 8.344 1.00 93.44 85 VAL A O 1
ATOM 592 N N . ALA A 1 86 ? 7.985 -3.193 8.350 1.00 93.38 86 ALA A N 1
ATOM 593 C CA . ALA A 1 86 ? 7.392 -2.118 9.139 1.00 93.38 86 ALA A CA 1
ATOM 594 C C . ALA A 1 86 ? 6.750 -1.000 8.295 1.00 93.38 86 ALA A C 1
ATOM 596 O O . ALA A 1 86 ? 6.368 0.030 8.854 1.00 93.38 86 ALA A O 1
ATOM 597 N N . SER A 1 87 ? 6.612 -1.174 6.972 1.00 93.88 87 SER A N 1
ATOM 598 C CA . SER A 1 87 ? 5.832 -0.247 6.140 1.00 93.88 87 SER A CA 1
ATOM 599 C C . SER A 1 87 ? 4.432 -0.036 6.730 1.00 93.88 87 SER A C 1
ATOM 601 O O . SER A 1 87 ? 3.715 -0.991 7.048 1.00 93.88 87 SER A O 1
ATOM 603 N N . SER A 1 88 ? 4.022 1.225 6.861 1.00 93.94 88 SER A N 1
ATOM 604 C CA . SER A 1 88 ? 2.739 1.601 7.463 1.00 93.94 88 SER A CA 1
ATOM 605 C C . SER A 1 88 ? 1.547 0.980 6.729 1.00 93.94 88 SER A C 1
ATOM 607 O O . SER A 1 88 ? 0.616 0.493 7.372 1.00 93.94 88 SER A O 1
ATOM 609 N N . VAL A 1 89 ? 1.596 0.925 5.393 1.00 95.31 89 VAL A N 1
ATOM 610 C CA . VAL A 1 89 ? 0.535 0.331 4.567 1.00 95.31 89 VAL A CA 1
ATOM 611 C C . VAL A 1 89 ? 0.463 -1.177 4.780 1.00 95.31 89 VAL A C 1
ATOM 613 O O . VAL A 1 89 ? -0.632 -1.724 4.892 1.00 95.31 89 VAL A O 1
ATOM 616 N N . ARG A 1 90 ? 1.610 -1.851 4.919 1.00 94.81 90 ARG A N 1
ATOM 617 C CA . ARG A 1 90 ? 1.660 -3.284 5.234 1.00 94.81 90 ARG A CA 1
ATOM 618 C C . ARG A 1 90 ? 1.042 -3.596 6.587 1.00 94.81 90 ARG A C 1
ATOM 620 O O . ARG A 1 90 ? 0.210 -4.497 6.681 1.00 94.81 90 ARG A O 1
ATOM 627 N N . VAL A 1 91 ? 1.419 -2.835 7.613 1.00 95.19 91 VAL A N 1
ATOM 628 C CA . VAL A 1 91 ? 0.868 -2.983 8.967 1.00 95.19 91 VAL A CA 1
ATOM 629 C C . VAL A 1 91 ? -0.645 -2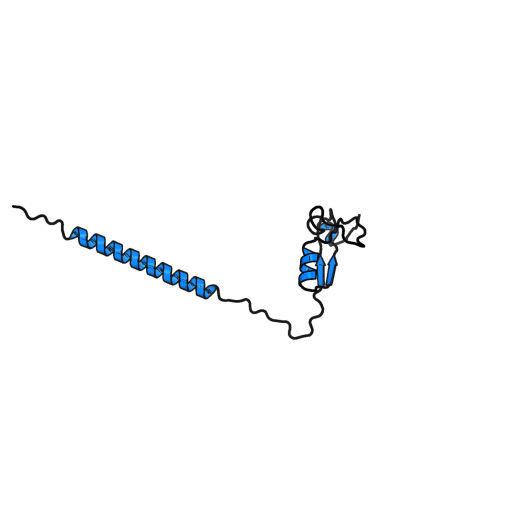.754 8.958 1.00 95.19 91 VAL A C 1
ATOM 631 O O . VAL A 1 91 ? -1.392 -3.551 9.525 1.00 95.19 91 VAL A O 1
ATOM 634 N N . ALA A 1 92 ? -1.113 -1.713 8.265 1.00 95.25 92 ALA A N 1
ATOM 635 C CA . ALA A 1 92 ? -2.536 -1.412 8.152 1.00 95.25 92 ALA A CA 1
ATOM 636 C C . ALA A 1 92 ? -3.310 -2.494 7.380 1.00 95.25 92 ALA A C 1
ATOM 638 O O . ALA A 1 92 ? -4.369 -2.925 7.834 1.00 95.25 92 ALA A O 1
ATOM 639 N N . ALA A 1 93 ? -2.779 -2.969 6.248 1.00 95.31 93 ALA A N 1
ATOM 640 C CA . ALA A 1 93 ? -3.403 -4.013 5.436 1.00 95.31 93 ALA A CA 1
ATOM 641 C C . ALA A 1 93 ? -3.525 -5.334 6.210 1.00 95.31 93 ALA A C 1
ATOM 643 O O . ALA A 1 93 ? -4.589 -5.953 6.207 1.00 95.31 93 ALA A O 1
ATOM 644 N N . ALA A 1 94 ? -2.477 -5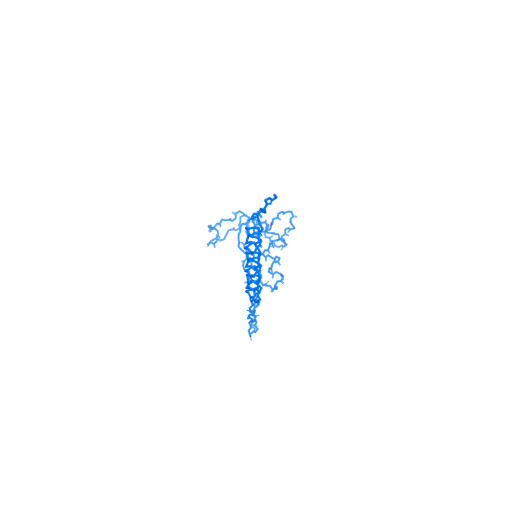.725 6.940 1.00 94.38 94 ALA A N 1
ATOM 645 C CA . ALA A 1 94 ? -2.502 -6.911 7.792 1.00 94.38 94 ALA A CA 1
ATOM 646 C C . ALA A 1 94 ? -3.550 -6.797 8.912 1.00 94.38 94 ALA A C 1
ATOM 648 O O . ALA A 1 94 ? -4.270 -7.760 9.173 1.00 94.38 94 ALA A O 1
ATOM 649 N N . ALA A 1 95 ? -3.689 -5.618 9.532 1.00 95.38 95 ALA A N 1
ATOM 650 C CA . ALA A 1 95 ? -4.652 -5.387 10.611 1.00 95.38 95 ALA A CA 1
ATOM 651 C C . ALA A 1 95 ? -6.118 -5.578 10.181 1.00 95.38 95 ALA A C 1
ATOM 653 O O . ALA A 1 95 ? -6.959 -5.916 11.012 1.00 95.38 95 ALA A O 1
ATOM 654 N N . VAL A 1 96 ? -6.424 -5.386 8.894 1.00 93.88 96 VAL A N 1
ATOM 655 C CA . VAL A 1 96 ? -7.776 -5.552 8.331 1.00 93.88 96 VAL A CA 1
ATOM 656 C C . VAL A 1 96 ? -7.930 -6.813 7.473 1.00 93.88 96 VAL A C 1
ATOM 658 O O . VAL A 1 96 ? -8.979 -7.011 6.866 1.00 93.88 96 VAL A O 1
ATOM 661 N N . GLY A 1 97 ? -6.902 -7.666 7.407 1.00 93.06 97 GLY A N 1
ATOM 662 C CA . GLY A 1 97 ? -6.915 -8.883 6.591 1.00 93.06 97 GLY A CA 1
ATOM 663 C C . GLY A 1 97 ? -7.006 -8.621 5.083 1.00 93.06 97 GLY A C 1
ATOM 664 O O . GLY A 1 97 ? -7.597 -9.420 4.359 1.00 93.06 97 GLY A O 1
ATOM 665 N N . ALA A 1 98 ? -6.463 -7.497 4.610 1.00 94.69 98 ALA A N 1
ATOM 666 C CA . ALA A 1 98 ? -6.450 -7.155 3.194 1.00 94.69 98 ALA A CA 1
ATOM 667 C C . ALA A 1 98 ? -5.356 -7.910 2.421 1.00 94.69 98 ALA A C 1
ATOM 669 O O . ALA A 1 98 ? -4.254 -8.144 2.919 1.00 94.69 98 ALA A O 1
ATOM 670 N N . GLU A 1 99 ? -5.647 -8.222 1.161 1.00 95.25 99 GLU A N 1
ATOM 671 C CA . GLU A 1 99 ? -4.651 -8.621 0.171 1.00 95.25 99 GLU A CA 1
ATOM 672 C C . GLU A 1 99 ? -3.838 -7.383 -0.228 1.00 95.25 99 GLU A C 1
ATOM 674 O O . GLU A 1 99 ? -4.393 -6.398 -0.720 1.00 95.25 99 GLU A O 1
ATOM 679 N N . LEU A 1 100 ? -2.524 -7.426 -0.010 1.00 93.81 100 LEU A N 1
ATOM 680 C CA . LEU A 1 100 ? -1.626 -6.311 -0.292 1.00 93.81 100 LEU A CA 1
ATOM 681 C C . LEU A 1 100 ? -0.791 -6.574 -1.545 1.00 93.81 100 LEU A C 1
ATOM 683 O O . LEU A 1 100 ? -0.045 -7.550 -1.607 1.00 93.81 100 LEU A O 1
ATOM 687 N N . VAL A 1 101 ? -0.838 -5.628 -2.479 1.00 93.06 101 VAL A N 1
ATOM 688 C CA . VAL A 1 101 ? 0.167 -5.458 -3.531 1.00 93.06 101 VAL A CA 1
ATOM 689 C C . VAL A 1 101 ? 1.050 -4.286 -3.132 1.00 93.06 101 VAL A C 1
ATOM 691 O O . VAL A 1 101 ? 0.597 -3.145 -3.085 1.00 93.06 101 VAL A O 1
ATOM 694 N N . ASP A 1 102 ? 2.305 -4.564 -2.807 1.00 92.25 102 ASP A N 1
ATOM 695 C CA . ASP A 1 102 ? 3.246 -3.536 -2.376 1.00 92.25 102 ASP A CA 1
ATOM 696 C C . ASP A 1 102 ? 4.165 -3.151 -3.532 1.00 92.25 102 ASP A C 1
ATOM 698 O O . ASP A 1 102 ? 5.010 -3.950 -3.923 1.00 92.25 102 ASP A O 1
ATOM 702 N N . ALA A 1 103 ? 3.972 -1.961 -4.095 1.00 91.88 103 ALA A N 1
ATOM 703 C CA . ALA A 1 103 ? 4.748 -1.411 -5.206 1.00 91.88 103 ALA A CA 1
ATOM 704 C C . ALA A 1 103 ? 5.450 -0.095 -4.819 1.00 91.88 103 ALA A C 1
ATOM 706 O O . ALA A 1 103 ? 5.830 0.689 -5.688 1.00 91.88 103 ALA A O 1
ATOM 707 N N . ALA A 1 104 ? 5.608 0.168 -3.517 1.00 92.62 104 ALA A N 1
ATOM 708 C CA . ALA A 1 104 ? 6.441 1.263 -3.041 1.00 92.62 104 ALA A CA 1
ATOM 709 C C . ALA A 1 104 ? 7.923 0.967 -3.317 1.00 92.62 104 ALA A C 1
ATOM 711 O O . ALA A 1 104 ? 8.363 -0.180 -3.201 1.00 92.62 104 ALA A O 1
ATOM 712 N N . CYS A 1 105 ? 8.689 1.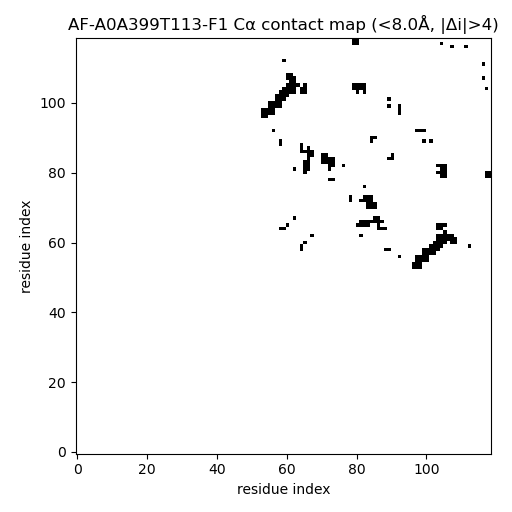999 -3.663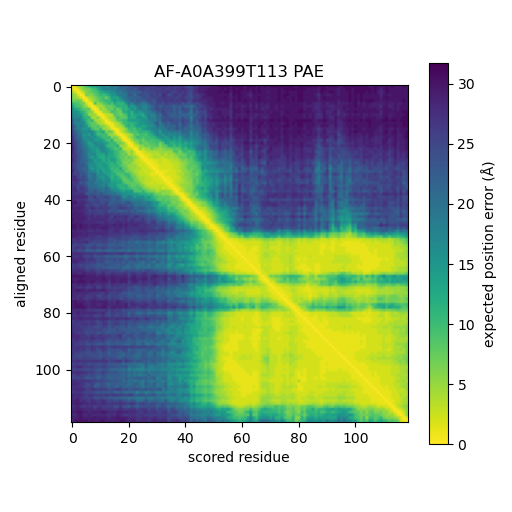 1.00 92.06 105 CYS A N 1
ATOM 713 C CA . CYS A 1 105 ? 10.108 1.856 -3.963 1.00 92.06 105 CYS A CA 1
ATOM 714 C C . CYS A 1 105 ? 10.891 3.107 -3.566 1.00 92.06 105 CYS A C 1
ATOM 716 O O . CYS A 1 105 ? 10.490 4.229 -3.880 1.00 92.06 105 CYS A O 1
ATOM 718 N N . ASP A 1 106 ? 12.021 2.925 -2.886 1.00 90.75 106 ASP A N 1
ATOM 719 C CA . ASP A 1 106 ? 12.905 4.024 -2.509 1.00 90.75 106 ASP A CA 1
ATOM 720 C C . ASP A 1 106 ? 13.324 4.843 -3.740 1.00 90.75 106 ASP A C 1
ATOM 722 O O . ASP A 1 106 ? 13.701 4.310 -4.781 1.00 90.75 106 ASP A O 1
ATOM 726 N N . GLY A 1 107 ? 13.247 6.171 -3.626 1.00 90.38 107 GLY A N 1
ATOM 727 C CA . GLY A 1 107 ? 13.603 7.080 -4.718 1.00 90.38 107 GLY A CA 1
ATOM 728 C C . GLY A 1 107 ? 12.579 7.179 -5.854 1.00 90.38 107 GLY A C 1
ATOM 729 O O . GLY A 1 107 ? 12.824 7.932 -6.799 1.00 90.38 107 GLY A O 1
ATOM 730 N N . ALA A 1 108 ? 11.439 6.483 -5.766 1.00 92.94 108 ALA A N 1
ATOM 731 C CA . ALA A 1 108 ? 10.350 6.653 -6.720 1.00 92.94 108 ALA A CA 1
ATOM 732 C C . ALA A 1 108 ? 9.844 8.104 -6.743 1.00 92.94 108 ALA A C 1
ATOM 734 O O . ALA A 1 108 ? 9.773 8.798 -5.730 1.00 92.94 108 ALA A O 1
ATOM 735 N N . THR A 1 109 ? 9.461 8.560 -7.927 1.00 93.31 109 THR A N 1
ATOM 736 C CA . THR A 1 109 ? 8.874 9.874 -8.178 1.00 93.31 109 THR A CA 1
ATOM 737 C C . THR A 1 109 ? 7.452 9.720 -8.708 1.00 93.31 109 THR A C 1
ATOM 739 O O . THR A 1 109 ? 6.990 8.629 -9.041 1.00 93.31 109 THR A O 1
ATOM 742 N N . THR A 1 110 ? 6.734 10.832 -8.862 1.00 93.62 110 THR A N 1
ATOM 743 C CA . THR A 1 110 ? 5.397 10.808 -9.474 1.00 93.62 110 THR A CA 1
ATOM 744 C C . THR A 1 110 ? 5.404 10.336 -10.932 1.00 93.62 110 THR A C 1
ATOM 746 O O . THR A 1 110 ? 4.372 9.874 -11.413 1.00 93.62 110 THR A O 1
ATOM 749 N N . ALA A 1 111 ? 6.542 10.409 -11.634 1.00 91.31 111 ALA A N 1
ATOM 750 C CA . ALA A 1 111 ? 6.672 9.882 -12.992 1.00 91.31 111 ALA A CA 1
ATOM 751 C C . ALA A 1 111 ? 6.604 8.344 -13.030 1.00 91.31 111 ALA A C 1
ATOM 753 O O . ALA A 1 111 ? 6.060 7.774 -13.977 1.00 91.31 111 ALA A O 1
ATOM 754 N N . ASP A 1 112 ? 7.083 7.680 -11.977 1.00 91.31 112 ASP A N 1
ATOM 755 C CA . ASP A 1 112 ? 7.143 6.218 -11.884 1.00 91.31 112 ASP A CA 1
ATOM 756 C C . ASP A 1 112 ? 5.758 5.588 -11.631 1.00 91.31 112 ASP A C 1
ATOM 758 O O . ASP A 1 112 ? 5.581 4.382 -11.781 1.00 91.31 112 ASP A O 1
ATOM 762 N N . LEU A 1 113 ? 4.730 6.398 -11.341 1.00 89.12 113 LEU A N 1
ATOM 763 C CA . LEU A 1 113 ? 3.342 5.932 -11.202 1.00 89.12 113 LEU A CA 1
ATOM 764 C C . LEU A 1 113 ? 2.768 5.361 -12.507 1.00 89.12 113 LEU A C 1
ATOM 766 O O . LEU A 1 113 ? 1.931 4.463 -12.472 1.00 89.12 113 LEU A O 1
ATOM 770 N N . ALA A 1 114 ? 3.182 5.903 -13.656 1.00 87.00 114 ALA A N 1
ATOM 771 C CA . ALA A 1 114 ? 2.709 5.460 -14.969 1.00 87.00 114 ALA A CA 1
ATOM 772 C C . ALA A 1 114 ? 3.598 4.368 -15.585 1.00 87.00 114 ALA A C 1
ATOM 774 O O . ALA A 1 114 ? 3.148 3.617 -16.450 1.00 87.00 114 ALA A O 1
ATOM 775 N N . ALA A 1 115 ? 4.855 4.293 -15.151 1.00 80.19 115 ALA A N 1
ATOM 776 C CA . ALA A 1 115 ? 5.842 3.331 -15.616 1.00 80.19 115 ALA A CA 1
ATOM 777 C C . ALA A 1 115 ? 6.743 2.936 -14.434 1.00 80.19 115 ALA A C 1
ATOM 779 O O . ALA A 1 115 ? 7.790 3.555 -14.247 1.00 80.19 115 ALA A O 1
ATOM 780 N N . PRO A 1 116 ? 6.336 1.942 -13.625 1.00 70.00 116 PRO A N 1
ATOM 781 C CA . PRO A 1 116 ? 7.096 1.527 -12.452 1.00 70.00 116 PRO A CA 1
ATOM 782 C C . PRO A 1 116 ? 8.478 1.015 -12.852 1.00 70.00 116 PRO A C 1
ATOM 784 O O . PRO A 1 116 ? 8.601 0.218 -13.785 1.00 70.00 116 PRO A O 1
ATOM 787 N N . VAL A 1 117 ? 9.511 1.451 -12.135 1.00 67.94 117 VAL A N 1
ATOM 788 C CA . VAL A 1 117 ? 10.885 0.991 -12.345 1.00 67.94 117 VAL A CA 1
ATOM 789 C C . VAL A 1 117 ? 11.461 0.536 -11.011 1.00 67.94 117 VAL A C 1
ATOM 791 O O . VAL A 1 117 ? 11.537 1.323 -10.074 1.00 67.94 117 VAL A O 1
ATOM 794 N N . GLU A 1 118 ? 11.893 -0.719 -10.939 1.00 66.12 118 GLU A N 1
ATOM 795 C CA . GLU A 1 118 ? 12.749 -1.211 -9.857 1.00 66.12 118 GLU A CA 1
ATOM 796 C C . GLU A 1 118 ? 14.203 -1.005 -10.322 1.00 66.12 118 GLU A C 1
ATOM 798 O O . GLU A 1 118 ? 14.582 -1.529 -11.374 1.00 66.12 118 GLU A O 1
ATOM 803 N N . ARG A 1 119 ? 14.985 -0.163 -9.631 1.00 61.12 119 ARG A N 1
ATOM 804 C CA . ARG A 1 119 ? 16.374 0.173 -10.005 1.00 61.12 119 ARG A CA 1
ATOM 805 C C . ARG A 1 119 ? 17.364 -0.257 -8.944 1.00 61.12 119 ARG A C 1
ATOM 807 O O . ARG A 1 119 ? 17.109 0.071 -7.771 1.00 61.12 119 ARG A O 1
#

pLDDT: mean 78.52, std 14.64, range [44.91, 95.38]

InterPro domains:
  IPR036514 SGNH hydrolase superfamily [G3DSA:3.40.50.1110] (50-119)